Protein AF-A0A959ZY81-F1 (afdb_monomer_lite)

Radius of gyration: 11.82 Å; chains: 1; bounding box: 22×23×34 Å

pLDDT: mean 91.45, std 7.04, range [67.38, 97.94]

Secondary structure (DSSP, 8-state):
--EEE----SSS--HHHHHHHHHHHHHHHHTT--EEE----S-TTT--HHHHHHHHHHHHHTT-----

Foldseek 3Di:
DEQEQEDALLDADDPVSVVSLVVSQCVCVVVVHFYAYHYDCVPVVRHDVVSVVRNVVVCVVVVRDGDD

Structure (mmCIF, N/CA/C/O backbone):
data_AF-A0A959ZY81-F1
#
_entry.id   AF-A0A959ZY81-F1
#
loop_
_atom_site.group_PDB
_atom_site.id
_atom_site.type_symbol
_atom_site.label_atom_id
_atom_site.label_alt_id
_atom_site.label_comp_id
_atom_site.label_asym_id
_atom_site.label_entity_id
_atom_site.label_seq_id
_atom_site.pdbx_PDB_ins_code
_atom_site.Cartn_x
_atom_site.Cartn_y
_atom_site.Cartn_z
_atom_site.occupancy
_atom_site.B_iso_or_equiv
_atom_site.auth_seq_id
_atom_site.auth_comp_id
_atom_site.auth_asym_id
_atom_site.auth_atom_id
_atom_site.pdbx_PDB_model_num
ATOM 1 N N . MET A 1 1 ? -8.379 9.881 11.182 1.00 67.38 1 MET A N 1
ATOM 2 C CA . MET A 1 1 ? -7.149 10.237 10.435 1.00 67.38 1 MET A CA 1
ATOM 3 C C . MET A 1 1 ? -6.924 9.104 9.451 1.00 67.38 1 MET A C 1
ATOM 5 O O . MET A 1 1 ? -6.976 7.970 9.889 1.00 67.38 1 MET A O 1
ATOM 9 N N . VAL A 1 2 ? -6.789 9.372 8.154 1.00 81.38 2 VAL A N 1
ATOM 10 C CA . VAL A 1 2 ? -6.715 8.321 7.118 1.00 81.38 2 VAL A CA 1
ATOM 11 C C . VAL A 1 2 ? -5.268 7.846 6.968 1.00 81.38 2 VAL A C 1
ATOM 13 O O . VAL A 1 2 ? -4.363 8.681 6.931 1.00 81.38 2 VAL A O 1
ATOM 16 N N . GLY A 1 3 ? -5.042 6.533 6.895 1.00 87.50 3 GLY A N 1
ATOM 17 C CA . GLY A 1 3 ? -3.749 5.981 6.485 1.00 87.50 3 GLY A CA 1
ATOM 18 C C . GLY A 1 3 ? -3.638 6.017 4.962 1.00 87.50 3 GLY A C 1
ATOM 19 O O . GLY A 1 3 ? -4.610 5.723 4.275 1.00 87.50 3 GLY A O 1
ATOM 20 N N . ARG A 1 4 ? -2.480 6.393 4.413 1.00 93.19 4 ARG A N 1
ATOM 21 C CA . ARG A 1 4 ? -2.254 6.410 2.960 1.00 93.19 4 ARG A CA 1
ATOM 22 C C . ARG A 1 4 ? -0.935 5.744 2.613 1.00 93.19 4 ARG A C 1
ATOM 24 O O . ARG A 1 4 ? 0.080 6.025 3.247 1.00 93.19 4 ARG A O 1
ATOM 31 N N . TYR A 1 5 ? -0.951 4.965 1.541 1.00 94.19 5 TYR A N 1
ATOM 32 C CA . TYR A 1 5 ? 0.236 4.493 0.847 1.00 94.19 5 TYR A CA 1
ATOM 33 C C . TYR A 1 5 ? 0.154 4.867 -0.637 1.00 94.19 5 TYR A C 1
ATOM 35 O O . TYR A 1 5 ? -0.908 4.783 -1.251 1.00 94.19 5 TYR A O 1
ATOM 43 N N . ALA A 1 6 ? 1.260 5.346 -1.203 1.00 92.88 6 ALA A N 1
ATOM 44 C CA . ALA A 1 6 ? 1.310 5.756 -2.600 1.00 92.88 6 ALA A CA 1
ATOM 45 C C . ALA A 1 6 ? 2.617 5.307 -3.257 1.00 92.88 6 ALA A C 1
ATOM 47 O O . ALA A 1 6 ? 3.600 6.049 -3.223 1.00 92.88 6 ALA A O 1
ATOM 48 N N . PRO A 1 7 ? 2.667 4.068 -3.770 1.00 89.69 7 PRO A N 1
ATOM 49 C CA . PRO A 1 7 ? 3.848 3.570 -4.448 1.00 89.69 7 PRO A CA 1
ATOM 50 C C . PRO A 1 7 ? 3.986 4.182 -5.841 1.00 89.69 7 PRO A C 1
ATOM 52 O O . PRO A 1 7 ? 3.012 4.279 -6.589 1.00 89.69 7 PRO A O 1
ATOM 55 N N . SER A 1 8 ? 5.223 4.503 -6.218 1.00 87.50 8 SER A N 1
ATOM 56 C CA . SER A 1 8 ? 5.588 4.669 -7.624 1.00 87.50 8 SER A CA 1
ATOM 57 C C . SER A 1 8 ? 5.937 3.295 -8.215 1.00 87.50 8 SER A C 1
ATOM 59 O O . SER A 1 8 ? 6.804 2.609 -7.664 1.00 87.50 8 SER A O 1
ATOM 61 N N . PRO A 1 9 ? 5.304 2.863 -9.319 1.00 84.00 9 PRO A N 1
ATOM 62 C CA . PRO A 1 9 ? 5.504 1.538 -9.910 1.00 84.00 9 PRO A CA 1
ATOM 63 C C . PRO A 1 9 ? 6.762 1.492 -10.794 1.00 84.00 9 PRO A C 1
ATOM 65 O O . PRO A 1 9 ? 6.702 1.248 -11.998 1.00 84.00 9 PRO A O 1
ATOM 68 N N . THR A 1 10 ? 7.915 1.769 -10.188 1.00 86.00 10 THR A N 1
ATOM 69 C CA . THR A 1 10 ? 9.226 1.806 -10.860 1.00 86.00 10 THR A CA 1
ATOM 70 C C . THR A 1 10 ? 10.063 0.543 -10.621 1.00 86.00 10 THR A C 1
ATOM 72 O O . THR A 1 10 ? 11.187 0.449 -11.112 1.00 86.00 10 THR A O 1
ATOM 75 N N . GLY A 1 11 ? 9.526 -0.426 -9.871 1.00 87.31 11 GLY A N 1
ATOM 76 C CA . GLY A 1 11 ? 10.147 -1.711 -9.548 1.00 87.31 11 GLY A CA 1
ATOM 77 C C . GLY A 1 11 ? 9.261 -2.564 -8.634 1.00 87.31 11 GLY A C 1
ATOM 78 O O . GLY A 1 11 ? 8.137 -2.176 -8.317 1.00 87.31 11 GLY A O 1
ATOM 79 N N . GLU A 1 12 ? 9.766 -3.717 -8.200 1.00 90.50 12 GLU A N 1
ATOM 80 C CA . GLU A 1 12 ? 9.069 -4.626 -7.274 1.00 90.50 12 GLU A CA 1
ATOM 81 C C . GLU A 1 12 ? 8.872 -4.025 -5.870 1.00 90.50 12 GLU A C 1
ATOM 83 O O . GLU A 1 12 ? 9.560 -3.077 -5.462 1.00 90.50 12 GLU A O 1
ATOM 88 N N . LEU A 1 13 ? 7.949 -4.607 -5.092 1.00 92.06 13 LEU A N 1
ATOM 89 C CA . LEU A 1 13 ? 7.738 -4.216 -3.703 1.00 92.06 13 LEU A CA 1
ATOM 90 C C . LEU A 1 13 ? 8.956 -4.600 -2.851 1.00 92.06 13 LEU A C 1
ATOM 92 O O . LEU A 1 13 ? 9.166 -5.756 -2.497 1.00 92.06 13 LEU A O 1
ATOM 96 N N . HIS A 1 14 ? 9.751 -3.613 -2.447 1.00 93.19 14 HIS A N 1
ATOM 97 C CA . HIS A 1 14 ? 10.865 -3.843 -1.529 1.00 93.19 14 HIS A CA 1
ATOM 98 C C . HIS A 1 14 ? 10.471 -3.609 -0.062 1.00 93.19 14 HIS A C 1
ATOM 100 O O . HIS A 1 14 ? 9.509 -2.908 0.261 1.00 93.19 14 HIS A O 1
ATOM 106 N N . LEU A 1 15 ? 11.290 -4.128 0.860 1.00 94.25 15 LEU A N 1
ATOM 107 C CA . LEU A 1 15 ? 11.026 -4.110 2.306 1.00 94.25 15 LEU A CA 1
ATOM 108 C C . LEU A 1 15 ? 10.766 -2.707 2.884 1.00 94.25 15 LEU A C 1
ATOM 110 O O . LEU A 1 15 ? 9.961 -2.544 3.797 1.00 94.25 15 LEU A O 1
ATOM 114 N N . GLY A 1 16 ? 11.445 -1.685 2.359 1.00 93.94 16 GLY A N 1
ATOM 115 C CA . GLY A 1 16 ? 11.232 -0.293 2.771 1.00 93.94 16 GLY A CA 1
ATOM 116 C C . GLY A 1 16 ? 9.821 0.204 2.448 1.00 93.94 16 GLY A C 1
ATOM 117 O O . GLY A 1 16 ? 9.161 0.789 3.305 1.00 93.94 16 GLY A O 1
ATOM 118 N N . ASN A 1 17 ? 9.343 -0.095 1.241 1.00 93.75 17 ASN A N 1
ATOM 119 C CA . ASN A 1 17 ? 7.994 0.235 0.801 1.00 93.75 17 ASN A CA 1
ATOM 120 C C . ASN A 1 17 ? 6.941 -0.556 1.581 1.00 93.75 17 ASN A C 1
ATOM 122 O O . ASN A 1 17 ? 5.996 0.039 2.100 1.00 93.75 17 ASN A O 1
ATOM 126 N N . LEU A 1 18 ? 7.168 -1.860 1.766 1.00 96.06 18 LEU A N 1
ATOM 127 C CA . LEU A 1 18 ? 6.303 -2.708 2.582 1.00 96.06 18 LEU A CA 1
ATOM 128 C C . LEU A 1 18 ? 6.189 -2.193 4.022 1.00 96.06 18 LEU A 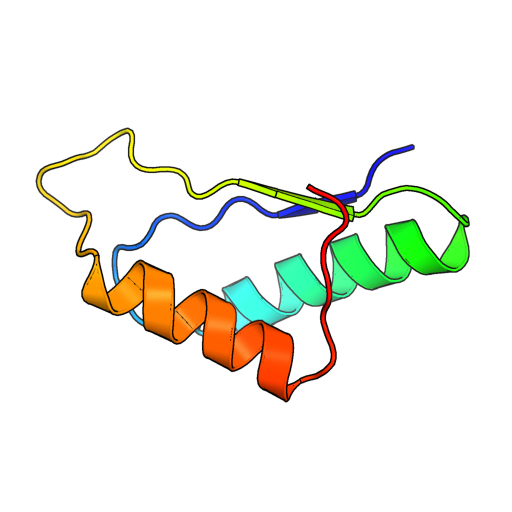C 1
ATOM 130 O O . LEU A 1 18 ? 5.089 -2.098 4.556 1.00 96.06 18 LEU A O 1
ATOM 134 N N . ARG A 1 19 ? 7.304 -1.807 4.655 1.00 96.94 19 ARG A N 1
ATOM 135 C CA . ARG A 1 19 ? 7.291 -1.241 6.012 1.00 96.94 19 ARG A CA 1
ATOM 136 C C . ARG A 1 19 ? 6.412 0.008 6.088 1.00 96.94 19 ARG A C 1
ATOM 138 O O . ARG A 1 19 ? 5.657 0.157 7.046 1.00 96.94 19 ARG A O 1
ATOM 145 N N . THR A 1 20 ? 6.519 0.904 5.109 1.00 96.00 20 THR A N 1
ATOM 146 C CA . THR A 1 20 ? 5.702 2.124 5.052 1.00 96.00 20 THR A CA 1
ATOM 147 C C . THR A 1 20 ? 4.220 1.793 4.886 1.00 96.00 20 THR A C 1
ATOM 149 O O . THR A 1 20 ? 3.404 2.307 5.652 1.00 96.00 20 THR A O 1
ATOM 152 N N . ALA A 1 21 ? 3.878 0.906 3.946 1.00 96.44 21 ALA A N 1
ATOM 153 C CA . ALA A 1 21 ? 2.506 0.452 3.728 1.00 96.44 21 ALA A CA 1
ATOM 154 C C . ALA A 1 21 ? 1.920 -0.196 4.993 1.00 96.44 21 ALA A C 1
ATOM 156 O O . ALA A 1 21 ? 0.852 0.202 5.450 1.00 96.44 21 ALA A O 1
ATOM 157 N N . LEU A 1 22 ? 2.665 -1.112 5.618 1.00 97.69 22 LEU A N 1
ATOM 158 C CA . LEU A 1 22 ? 2.253 -1.826 6.824 1.00 97.69 22 LEU A CA 1
ATOM 159 C C . LEU A 1 22 ? 2.003 -0.880 8.002 1.00 97.69 22 LEU A C 1
ATOM 161 O O . LEU A 1 22 ? 1.010 -1.028 8.706 1.00 97.69 22 LEU A O 1
ATOM 165 N N . LEU A 1 23 ? 2.878 0.103 8.231 1.00 97.19 23 LEU A N 1
ATOM 166 C CA . LEU A 1 23 ? 2.694 1.061 9.325 1.00 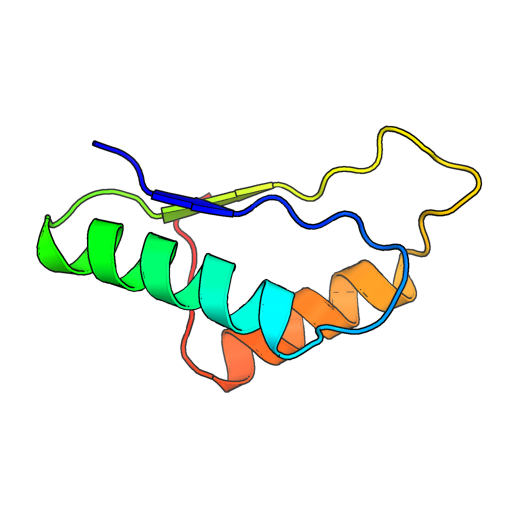97.19 23 LEU A CA 1
ATOM 167 C C . LEU A 1 23 ? 1.477 1.962 9.097 1.00 97.19 23 LEU A C 1
ATOM 169 O O . LEU A 1 23 ? 0.715 2.200 10.033 1.00 97.19 23 LEU A O 1
ATOM 173 N N . ALA A 1 24 ? 1.272 2.438 7.868 1.00 97.00 24 ALA A N 1
ATOM 174 C CA . ALA A 1 24 ? 0.102 3.238 7.521 1.00 97.00 24 ALA A CA 1
ATOM 175 C C . ALA A 1 24 ? -1.202 2.426 7.635 1.00 97.00 24 ALA A C 1
ATOM 177 O O . ALA A 1 24 ? -2.197 2.941 8.150 1.00 97.00 24 ALA A O 1
ATOM 178 N N . TRP A 1 25 ? -1.178 1.157 7.224 1.00 97.94 25 TRP A N 1
ATOM 179 C CA . TRP A 1 25 ? -2.293 0.223 7.355 1.00 97.94 25 TRP A CA 1
ATOM 180 C C . TRP A 1 25 ? -2.608 -0.089 8.823 1.00 97.94 25 TRP A C 1
ATOM 182 O O . TRP A 1 25 ? -3.735 0.123 9.262 1.00 97.94 25 TRP A O 1
ATOM 192 N N . LEU A 1 26 ? -1.615 -0.480 9.631 1.00 97.44 26 LEU A N 1
ATOM 193 C CA . LEU A 1 26 ? -1.795 -0.734 11.069 1.00 97.44 26 LEU A CA 1
ATOM 194 C C . LEU A 1 26 ? -2.331 0.499 11.800 1.00 97.44 26 LEU A C 1
ATOM 196 O O . LEU A 1 26 ? -3.210 0.387 12.657 1.00 97.44 26 LEU A O 1
ATOM 200 N N . PHE A 1 27 ? -1.832 1.685 11.451 1.00 96.44 27 PHE A N 1
ATOM 201 C CA . PHE A 1 27 ? -2.328 2.934 12.010 1.00 96.44 27 PHE A CA 1
ATOM 202 C C . PHE A 1 27 ? -3.812 3.149 11.678 1.00 96.44 27 PHE A C 1
ATOM 204 O O . PHE A 1 27 ? -4.608 3.397 12.582 1.00 96.44 27 PHE A O 1
ATOM 211 N N . ALA A 1 28 ? -4.205 2.986 10.412 1.00 97.12 28 ALA A N 1
ATOM 212 C CA . ALA A 1 28 ? -5.599 3.102 9.995 1.00 97.12 28 ALA A CA 1
ATOM 213 C C . ALA A 1 28 ? -6.498 2.072 10.701 1.00 97.12 28 ALA A C 1
ATOM 215 O O . ALA A 1 28 ? -7.489 2.450 11.328 1.00 97.12 28 ALA A O 1
ATOM 216 N N . ARG A 1 29 ? -6.112 0.789 10.687 1.00 96.44 29 ARG A N 1
ATOM 217 C CA . ARG A 1 29 ? -6.890 -0.311 11.278 1.00 96.44 29 ARG A CA 1
ATOM 218 C C . ARG A 1 29 ? -7.027 -0.182 12.795 1.00 96.44 29 ARG A C 1
ATOM 220 O O . ARG A 1 29 ? -8.125 -0.352 13.317 1.00 96.44 29 ARG A O 1
ATOM 227 N N . SER A 1 30 ? -5.962 0.200 13.501 1.00 97.06 30 SER A N 1
ATOM 228 C CA . SER A 1 30 ? -6.017 0.414 14.959 1.00 97.06 30 SER A CA 1
ATOM 229 C C . SER A 1 30 ? -6.924 1.578 15.375 1.00 97.06 30 SER A C 1
ATOM 231 O O . SER A 1 30 ? -7.454 1.572 16.483 1.00 97.06 30 SER A O 1
ATOM 233 N N . ALA A 1 31 ? -7.143 2.549 14.484 1.00 96.12 31 ALA A N 1
ATOM 234 C CA . ALA A 1 31 ? -8.024 3.692 14.706 1.00 96.12 31 ALA A CA 1
ATOM 235 C C . ALA A 1 31 ? -9.410 3.543 14.046 1.00 96.12 31 ALA A C 1
ATOM 237 O O . ALA A 1 31 ? -10.160 4.521 14.006 1.00 96.12 31 ALA A O 1
ATOM 238 N N . GLY A 1 32 ? -9.739 2.377 13.470 1.00 96.12 32 GLY A N 1
ATOM 239 C CA . GLY A 1 32 ? -10.978 2.172 12.705 1.00 96.12 32 GLY A CA 1
ATOM 240 C C . GLY A 1 32 ? -11.147 3.144 11.527 1.00 96.12 32 GLY A C 1
ATOM 241 O O . GLY A 1 32 ? -12.267 3.476 11.150 1.00 96.12 32 G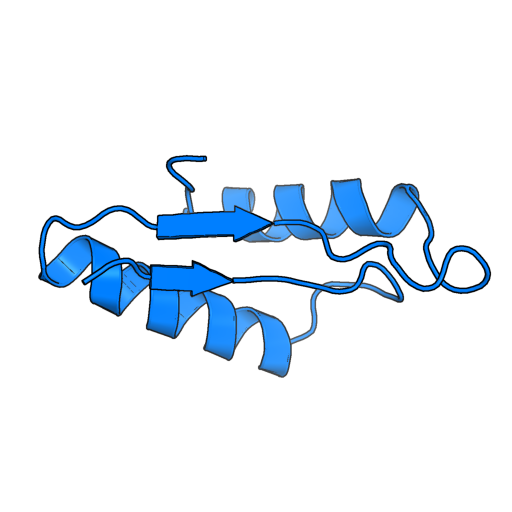LY A O 1
ATOM 242 N N . SER A 1 33 ? -10.041 3.670 11.000 1.00 96.69 33 SER A N 1
ATOM 243 C CA . SER A 1 33 ? -10.007 4.627 9.894 1.00 96.69 33 SER A CA 1
ATOM 244 C C . SER A 1 33 ? -9.705 3.923 8.571 1.00 96.69 33 SER A C 1
ATOM 246 O O . SER A 1 33 ? -9.185 2.809 8.561 1.00 96.69 33 SER A O 1
ATOM 248 N N . ALA A 1 34 ? -10.002 4.596 7.458 1.00 96.81 34 ALA A N 1
ATOM 249 C CA . ALA A 1 34 ? -9.702 4.073 6.130 1.00 96.81 34 ALA A CA 1
ATOM 250 C C . ALA A 1 34 ? -8.189 4.039 5.845 1.00 96.81 34 ALA A C 1
ATOM 252 O O . ALA A 1 34 ? -7.452 4.947 6.258 1.00 96.81 34 ALA A O 1
ATOM 253 N N . PHE A 1 35 ? -7.753 3.021 5.109 1.00 97.69 35 PHE A N 1
ATOM 254 C CA . PHE A 1 35 ? -6.441 2.919 4.483 1.00 97.69 35 PHE A CA 1
ATOM 255 C C . PHE A 1 35 ? -6.579 3.053 2.962 1.00 97.69 35 PHE A C 1
ATOM 257 O O . PHE A 1 35 ? -7.199 2.213 2.320 1.00 97.69 35 PHE A O 1
ATOM 264 N N . MET A 1 36 ? -5.995 4.109 2.396 1.00 96.69 36 MET A N 1
ATOM 265 C CA . MET A 1 36 ? -6.080 4.427 0.968 1.00 96.69 36 MET A CA 1
ATOM 266 C C . MET A 1 36 ? -4.784 4.056 0.247 1.00 96.69 36 MET A C 1
ATOM 268 O O . MET A 1 36 ? -3.694 4.447 0.690 1.00 96.69 36 MET A O 1
ATOM 272 N N . LEU A 1 37 ? -4.900 3.390 -0.898 1.00 95.38 37 LEU A N 1
ATOM 273 C CA . LEU A 1 37 ? -3.790 3.049 -1.778 1.00 95.38 37 LEU A CA 1
ATOM 274 C C . LEU A 1 37 ? -3.938 3.795 -3.104 1.00 95.38 37 LEU A C 1
ATOM 276 O O . LEU A 1 37 ? -4.902 3.613 -3.837 1.00 95.38 37 LEU A O 1
ATOM 280 N N . ARG A 1 38 ? -2.944 4.621 -3.452 1.00 93.44 38 ARG A N 1
ATOM 281 C CA . ARG A 1 38 ? -2.931 5.340 -4.736 1.00 93.44 38 ARG A CA 1
ATOM 282 C C . ARG A 1 38 ? -1.630 5.109 -5.482 1.00 93.44 38 ARG A C 1
ATOM 284 O 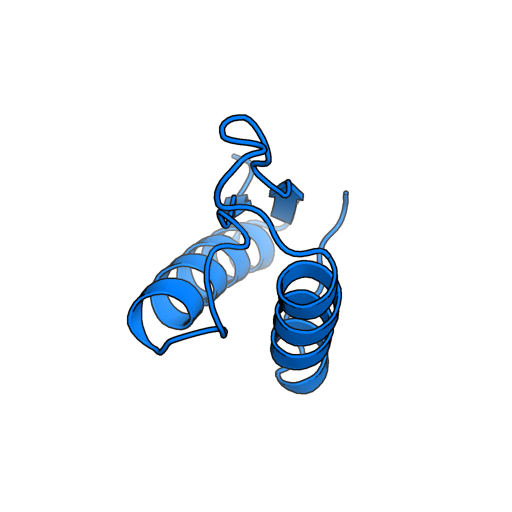O . ARG A 1 38 ? -0.603 5.635 -5.065 1.00 93.44 38 ARG A O 1
ATOM 291 N N . ILE A 1 39 ? -1.690 4.410 -6.609 1.00 91.19 39 ILE A N 1
ATOM 292 C CA . ILE A 1 39 ? -0.554 4.311 -7.531 1.00 91.19 39 ILE A CA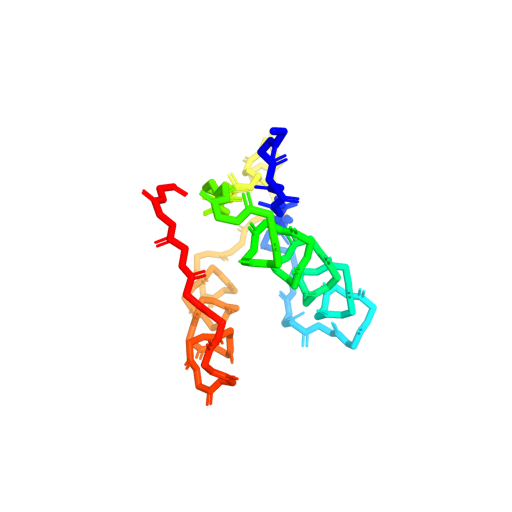 1
ATOM 293 C C . ILE A 1 39 ? -0.170 5.717 -7.999 1.00 91.19 39 ILE A C 1
ATOM 295 O O . ILE A 1 39 ? -1.026 6.492 -8.423 1.00 91.19 39 ILE A O 1
ATOM 299 N N . GLU A 1 40 ? 1.104 6.070 -7.854 1.00 87.25 40 GLU A N 1
ATOM 300 C CA . GLU A 1 40 ? 1.632 7.366 -8.270 1.00 87.25 40 GLU A CA 1
ATOM 301 C C . GLU A 1 40 ? 2.403 7.203 -9.580 1.00 87.25 40 GLU A C 1
ATOM 303 O O . GLU A 1 40 ? 3.556 6.774 -9.596 1.00 87.25 40 GLU A O 1
ATOM 308 N N . ASP A 1 41 ? 1.734 7.539 -10.680 1.00 81.94 41 ASP A N 1
ATOM 309 C CA . ASP A 1 41 ? 2.148 7.314 -12.068 1.00 81.94 41 ASP A CA 1
ATOM 310 C C . ASP A 1 41 ? 2.549 8.606 -12.805 1.00 81.94 41 ASP A C 1
ATOM 312 O O . ASP A 1 41 ? 2.564 8.666 -14.031 1.00 81.94 41 ASP A O 1
ATOM 316 N N . ILE A 1 42 ? 2.916 9.649 -12.054 1.00 80.81 42 ILE A N 1
ATOM 317 C CA . ILE A 1 42 ? 3.225 10.990 -12.586 1.00 80.81 42 ILE A CA 1
ATOM 318 C C . ILE A 1 42 ? 4.405 10.965 -13.579 1.00 80.81 42 ILE A C 1
ATOM 320 O O . ILE A 1 42 ? 4.480 11.811 -14.468 1.00 80.81 42 ILE A O 1
ATOM 324 N N . ASP A 1 43 ? 5.320 10.003 -13.440 1.00 76.38 43 ASP A N 1
ATOM 325 C CA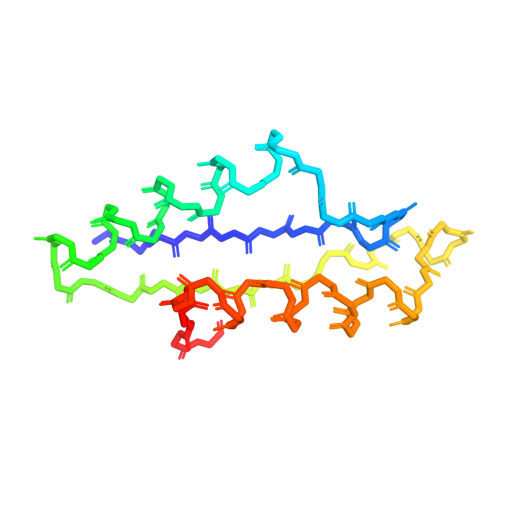 . ASP A 1 43 ? 6.520 9.864 -14.272 1.00 76.38 43 ASP A CA 1
ATOM 326 C C . ASP A 1 43 ? 6.386 8.665 -15.227 1.00 76.38 43 ASP A C 1
ATOM 328 O O . ASP A 1 43 ? 6.918 7.576 -14.986 1.00 76.38 43 ASP A O 1
ATOM 332 N N . ALA A 1 44 ? 5.614 8.864 -16.301 1.00 71.25 44 ALA A N 1
ATOM 333 C CA . ALA A 1 44 ? 5.207 7.818 -17.245 1.00 71.25 44 ALA A CA 1
ATOM 334 C C . ALA A 1 44 ? 6.382 7.040 -17.869 1.00 71.25 44 ALA A C 1
ATOM 336 O O . ALA A 1 44 ? 6.237 5.861 -18.176 1.00 71.25 44 ALA A O 1
ATOM 337 N N . ASP A 1 45 ? 7.560 7.658 -17.999 1.00 77.38 45 ASP A N 1
ATOM 338 C CA . ASP A 1 45 ? 8.749 7.021 -18.583 1.00 77.38 45 ASP A CA 1
ATOM 339 C C . ASP A 1 45 ? 9.355 5.927 -17.683 1.00 77.38 45 ASP A C 1
ATOM 341 O O . ASP A 1 45 ? 10.139 5.091 -18.141 1.00 77.38 45 ASP A O 1
ATOM 345 N N . ARG A 1 46 ? 9.019 5.929 -16.387 1.00 75.62 46 ARG A N 1
ATOM 346 C CA . ARG A 1 46 ? 9.552 4.987 -15.386 1.00 75.62 46 ARG A CA 1
ATOM 347 C C . ARG A 1 46 ? 8.513 4.003 -14.865 1.00 75.62 46 ARG A C 1
ATOM 349 O O . ARG A 1 46 ? 8.884 3.024 -14.220 1.00 75.62 46 ARG A O 1
ATOM 356 N N . VAL A 1 47 ? 7.240 4.274 -15.120 1.00 79.88 47 VAL A N 1
ATOM 357 C CA . VAL A 1 47 ? 6.108 3.452 -14.699 1.00 79.88 47 VAL A CA 1
ATOM 358 C C . VAL A 1 47 ? 6.012 2.232 -15.603 1.00 79.88 47 VAL A C 1
ATOM 360 O O . VAL A 1 47 ? 5.964 2.355 -16.826 1.00 79.88 47 VAL A O 1
ATOM 363 N N . ARG A 1 48 ? 5.945 1.040 -15.007 1.00 83.38 48 ARG A N 1
ATOM 364 C CA . ARG A 1 48 ? 5.540 -0.166 -15.737 1.00 83.38 48 ARG A CA 1
ATOM 365 C C . ARG A 1 48 ? 4.329 -0.793 -15.071 1.00 83.38 48 ARG A C 1
ATOM 367 O O . ARG A 1 48 ? 4.339 -1.037 -13.867 1.00 83.38 48 ARG A O 1
ATOM 374 N N . GLU A 1 49 ? 3.302 -1.080 -15.867 1.00 82.75 49 GLU A N 1
ATOM 375 C CA . GLU A 1 49 ? 2.060 -1.705 -15.391 1.00 82.75 49 GLU A CA 1
ATOM 376 C C . GLU A 1 49 ? 2.311 -3.062 -14.718 1.00 82.75 49 GLU A C 1
ATOM 378 O O . GLU A 1 49 ? 1.624 -3.409 -13.760 1.00 82.75 49 GLU A O 1
ATOM 383 N N . GLU A 1 50 ? 3.344 -3.795 -15.149 1.00 87.31 50 GLU A N 1
ATOM 384 C CA . GLU A 1 50 ? 3.751 -5.061 -14.524 1.00 87.31 50 GLU A CA 1
ATOM 385 C C . GLU A 1 50 ? 4.083 -4.900 -13.032 1.00 87.31 50 GLU A C 1
ATOM 387 O O . GLU A 1 50 ? 3.707 -5.741 -12.217 1.00 87.31 50 GLU A O 1
ATOM 392 N N . TYR A 1 51 ? 4.711 -3.781 -12.654 1.00 90.25 51 TYR A N 1
ATOM 393 C CA . TYR A 1 51 ? 5.040 -3.491 -11.262 1.00 90.25 51 TYR A CA 1
ATOM 394 C C . TYR A 1 51 ? 3.825 -3.030 -10.465 1.00 90.25 51 TYR A C 1
ATOM 396 O O . TYR A 1 51 ? 3.790 -3.243 -9.259 1.00 90.25 51 TYR A O 1
ATOM 404 N N . VAL A 1 52 ? 2.817 -2.435 -11.109 1.00 90.50 52 VAL A N 1
ATOM 405 C CA . VAL A 1 52 ? 1.557 -2.101 -10.431 1.00 90.50 52 VAL A CA 1
ATOM 406 C C . VAL A 1 52 ? 0.880 -3.380 -9.954 1.00 90.50 52 VAL A C 1
ATOM 408 O O . VAL A 1 52 ? 0.602 -3.509 -8.765 1.00 90.50 52 VAL A O 1
ATOM 411 N N . GLY A 1 53 ? 0.659 -4.333 -10.866 1.00 91.50 53 GLY A N 1
ATOM 412 C CA . GLY A 1 53 ? 0.007 -5.602 -10.541 1.00 91.50 53 GLY A CA 1
ATOM 413 C C . GLY A 1 53 ? 0.771 -6.378 -9.472 1.00 91.50 53 GLY A C 1
ATOM 414 O O . GLY A 1 53 ? 0.206 -6.696 -8.430 1.00 91.50 53 GLY A O 1
ATOM 415 N N . ALA A 1 54 ? 2.077 -6.575 -9.679 1.00 93.06 54 ALA A N 1
ATOM 416 C CA . ALA A 1 54 ? 2.918 -7.312 -8.739 1.00 93.06 54 ALA A CA 1
ATOM 417 C C . ALA A 1 54 ? 2.908 -6.699 -7.328 1.00 93.06 54 ALA A C 1
ATOM 419 O O . ALA A 1 54 ? 2.734 -7.418 -6.351 1.00 93.06 54 ALA A O 1
ATOM 420 N N . GLN A 1 55 ? 3.018 -5.370 -7.201 1.00 93.44 55 GLN A N 1
ATOM 421 C CA . GLN A 1 55 ? 2.994 -4.723 -5.885 1.00 93.44 55 GLN A CA 1
ATOM 422 C C . GLN A 1 55 ? 1.640 -4.866 -5.176 1.00 93.44 55 GLN A C 1
ATOM 424 O O . GLN A 1 55 ? 1.607 -5.029 -3.956 1.00 93.44 55 GLN A O 1
ATOM 429 N N . LEU A 1 56 ? 0.526 -4.786 -5.911 1.00 94.19 56 LEU A N 1
ATOM 430 C CA . LEU A 1 56 ? -0.808 -4.976 -5.336 1.00 94.19 56 LEU A CA 1
ATOM 431 C C . LEU A 1 56 ? -1.014 -6.424 -4.878 1.00 94.19 56 LEU A C 1
ATOM 433 O O . LEU A 1 56 ? -1.522 -6.644 -3.777 1.00 94.19 56 LEU A O 1
ATOM 437 N N . ASP A 1 57 ? -0.573 -7.387 -5.685 1.00 95.44 57 ASP A N 1
ATOM 438 C CA . ASP A 1 57 ? -0.639 -8.812 -5.361 1.00 95.44 57 ASP A CA 1
ATOM 439 C C . ASP A 1 57 ? 0.234 -9.148 -4.143 1.00 95.44 57 ASP A C 1
ATOM 441 O O . ASP A 1 57 ? -0.217 -9.853 -3.236 1.00 95.44 57 ASP A O 1
ATOM 445 N N . ASP A 1 58 ? 1.444 -8.586 -4.062 1.00 95.56 58 ASP A N 1
ATOM 446 C CA . ASP A 1 58 ? 2.338 -8.751 -2.915 1.00 95.56 58 ASP A CA 1
ATOM 447 C C . ASP A 1 58 ? 1.678 -8.246 -1.622 1.00 95.56 58 ASP A C 1
ATOM 449 O O . ASP A 1 58 ? 1.653 -8.963 -0.619 1.00 95.56 58 ASP A O 1
ATOM 453 N N . LEU A 1 59 ? 1.089 -7.044 -1.636 1.00 96.81 59 LEU A N 1
ATOM 454 C CA . LEU A 1 59 ? 0.374 -6.492 -0.478 1.00 96.81 59 LEU A CA 1
ATOM 455 C C . LEU A 1 59 ? -0.825 -7.364 -0.077 1.00 96.81 59 LEU A C 1
ATOM 457 O O . LEU A 1 59 ? -0.976 -7.696 1.103 1.00 96.81 59 LEU A O 1
ATOM 461 N N . ALA A 1 60 ? -1.638 -7.783 -1.048 1.00 97.19 60 ALA A N 1
ATOM 462 C CA . ALA A 1 60 ? -2.799 -8.631 -0.804 1.00 97.19 60 ALA A CA 1
ATOM 463 C C . ALA A 1 60 ? -2.402 -10.004 -0.233 1.00 97.19 60 ALA A C 1
ATOM 465 O O . ALA A 1 60 ? -3.047 -10.497 0.694 1.00 97.19 60 ALA A O 1
ATOM 466 N N . SER A 1 61 ? -1.304 -10.598 -0.716 1.00 97.19 61 SER A N 1
ATOM 467 C CA . SER A 1 61 ? -0.783 -11.881 -0.219 1.00 97.19 61 SER A CA 1
ATOM 468 C C . SER A 1 61 ? -0.356 -11.828 1.254 1.00 97.19 61 SER A C 1
ATOM 470 O O . SER A 1 61 ? -0.414 -12.834 1.963 1.00 97.19 61 SER A O 1
ATOM 472 N N . LEU A 1 62 ? 0.021 -10.638 1.732 1.00 97.19 62 LEU A N 1
ATOM 473 C CA . LEU A 1 62 ? 0.392 -10.361 3.119 1.00 97.19 62 LEU A CA 1
ATOM 474 C C . LEU A 1 62 ? -0.812 -9.981 3.997 1.00 97.19 62 LEU A C 1
ATOM 476 O O . LEU A 1 62 ? -0.638 -9.700 5.184 1.00 97.19 62 LEU A O 1
ATOM 480 N N . GLY A 1 63 ? -2.025 -9.970 3.436 1.00 97.38 63 GLY A N 1
ATOM 481 C CA . GLY A 1 63 ? -3.248 -9.574 4.134 1.00 97.38 63 GLY A CA 1
ATOM 482 C C . GLY A 1 63 ? -3.392 -8.063 4.326 1.00 97.38 63 GLY A C 1
ATOM 483 O O . GLY A 1 63 ? -4.176 -7.636 5.172 1.00 97.38 63 GLY A O 1
ATOM 484 N N . ILE A 1 64 ? -2.638 -7.255 3.573 1.00 97.69 64 ILE A N 1
ATOM 485 C CA . ILE A 1 64 ? -2.764 -5.796 3.575 1.00 97.69 64 ILE A CA 1
ATOM 486 C C . ILE A 1 64 ? -3.813 -5.418 2.529 1.00 97.69 64 ILE A C 1
ATOM 488 O O . ILE A 1 64 ? -3.542 -5.393 1.331 1.00 97.69 64 ILE A O 1
ATOM 492 N N . ASP A 1 65 ? -5.017 -5.126 3.001 1.00 97.12 65 ASP A N 1
ATOM 493 C CA . ASP A 1 65 ? -6.143 -4.646 2.203 1.00 97.12 65 ASP A CA 1
ATOM 494 C C . ASP A 1 65 ? -6.247 -3.111 2.218 1.00 97.12 65 ASP A C 1
ATOM 496 O O . ASP A 1 65 ? -5.687 -2.444 3.090 1.00 97.12 65 ASP A O 1
ATOM 500 N N . TRP A 1 66 ? -6.975 -2.540 1.258 1.00 96.81 66 TRP A N 1
ATOM 501 C CA . TRP A 1 66 ? -7.201 -1.097 1.129 1.00 96.81 66 TRP A CA 1
ATOM 502 C C . TRP A 1 66 ? -8.670 -0.782 0.847 1.00 96.81 66 TRP A C 1
ATOM 504 O O . TRP A 1 66 ? -9.396 -1.577 0.255 1.00 96.81 66 TRP A O 1
ATOM 514 N N . ASP A 1 67 ? -9.103 0.392 1.301 1.00 96.19 67 ASP A N 1
ATOM 515 C CA . ASP A 1 67 ? -10.503 0.826 1.276 1.00 96.19 67 ASP A CA 1
ATOM 516 C C . ASP A 1 67 ? -10.821 1.744 0.077 1.00 96.19 67 ASP A C 1
ATOM 518 O O . ASP A 1 67 ? -11.975 2.126 -0.128 1.00 96.19 67 ASP A O 1
ATOM 522 N N . GLY A 1 68 ? -9.805 2.099 -0.717 1.00 88.81 68 GLY A N 1
ATOM 523 C CA . GLY A 1 68 ? -9.915 2.890 -1.944 1.00 88.81 68 GLY A CA 1
ATOM 524 C C . GLY A 1 68 ? -8.587 3.449 -2.419 1.00 88.81 68 GLY A C 1
ATOM 525 O O . GLY A 1 68 ? -7.559 3.200 -1.746 1.00 88.81 68 GLY A O 1
#

Sequence (68 aa):
MVGRYAPSPTGELHLGNLRTALLAWLFARSAGSAFMLRIEDIDADRVREEYVGAQLDDLASLGIDWDG